Protein AF-N9TD58-F1 (afdb_monomer)

Sequence (56 aa):
MAAQTDATSVKLVVVGDGAVGKTCLLICYTTNEFPKDYVPTVFDNYMAPMTVDGKP

Mean predicted aligned error: 9.12 Å

Solvent-accessible surface area (backbone atoms only — not comparable to full-atom values): 4224 Å² total; per-residue (Å²): 135,82,78,80,78,70,70,73,86,77,90,85,84,89,84,80,69,84,91,75,45,68,66,51,53,55,44,27,73,71,68,76,46,78,74,87,69,90,73,84,82,89,79,85,90,84,87,72,94,64,70,55,97,91,40,89

Nearest PDB structures (foldseek):
  1x1s-assembly1_A  TM=8.406E-01  e=4.500E-02  Mus musculus

pLDDT: mean 74.39, std 12.02, range [38.0, 87.94]

Radius of gyration: 14.83 Å; Cα contacts (8 Å, |Δi|>4): 24; chains: 1; bounding box: 33×22×43 Å

Structure (mmCIF, N/CA/C/O backbone):
data_AF-N9TD58-F1
#
_entry.id   AF-N9TD58-F1
#
loop_
_atom_site.group_PDB
_atom_site.id
_atom_site.type_symbol
_atom_site.label_atom_id
_atom_site.label_alt_id
_atom_site.label_comp_id
_atom_site.label_asym_id
_atom_site.label_entity_id
_atom_site.label_seq_id
_atom_site.pdbx_PDB_ins_code
_atom_site.Cartn_x
_atom_site.Cartn_y
_atom_site.Cartn_z
_atom_site.occupancy
_atom_site.B_iso_or_equiv
_atom_site.auth_seq_id
_atom_site.auth_comp_id
_atom_site.auth_asym_id
_atom_site.auth_atom_id
_atom_site.pdbx_PDB_model_num
ATOM 1 N N . MET A 1 1 ? -23.772 -6.772 30.318 1.00 44.34 1 MET A N 1
ATOM 2 C CA . MET A 1 1 ? -23.378 -7.936 29.500 1.00 44.34 1 MET A CA 1
ATOM 3 C C . MET A 1 1 ? -22.618 -7.383 28.305 1.00 44.34 1 MET A C 1
ATOM 5 O O . MET A 1 1 ? -23.242 -6.914 27.367 1.00 44.34 1 MET A O 1
ATOM 9 N N . ALA A 1 2 ? -21.297 -7.238 28.437 1.00 38.00 2 ALA A N 1
ATOM 10 C CA . ALA A 1 2 ? -20.462 -6.613 27.415 1.00 38.00 2 ALA A CA 1
ATOM 11 C C . ALA A 1 2 ? -20.354 -7.575 26.229 1.00 38.00 2 ALA A C 1
ATOM 13 O O . ALA A 1 2 ? -19.891 -8.700 26.400 1.00 38.00 2 ALA A O 1
ATOM 14 N N . ALA A 1 3 ? -20.839 -7.159 25.060 1.00 54.25 3 ALA A N 1
ATOM 15 C CA . ALA A 1 3 ? -20.578 -7.879 23.827 1.00 54.25 3 ALA A CA 1
ATOM 16 C C . ALA A 1 3 ? -19.072 -7.798 23.570 1.00 54.25 3 ALA A C 1
ATOM 18 O O . ALA A 1 3 ? -18.521 -6.713 23.397 1.00 54.25 3 ALA A O 1
ATOM 19 N N . GLN A 1 4 ? -18.411 -8.946 23.621 1.00 48.69 4 GLN A N 1
ATOM 20 C CA . GLN A 1 4 ? -17.039 -9.103 23.181 1.00 48.69 4 GLN A CA 1
ATOM 21 C C . GLN A 1 4 ? -17.032 -8.836 21.673 1.00 48.69 4 GLN A C 1
ATOM 23 O O . GLN A 1 4 ? -17.471 -9.669 20.886 1.00 48.69 4 GLN A O 1
ATOM 28 N N . THR A 1 5 ? -16.660 -7.622 21.271 1.00 58.00 5 THR A N 1
ATOM 29 C CA . THR A 1 5 ? -16.401 -7.296 19.867 1.00 58.00 5 THR A CA 1
ATOM 30 C C . THR A 1 5 ? -15.122 -8.016 19.476 1.00 58.00 5 THR A C 1
ATOM 32 O O . THR A 1 5 ? -14.025 -7.538 19.756 1.00 58.00 5 THR A O 1
ATOM 35 N N . ASP A 1 6 ? -15.269 -9.209 18.904 1.00 60.88 6 ASP A N 1
ATOM 36 C CA . ASP A 1 6 ? -14.191 -9.885 18.195 1.00 60.88 6 ASP A CA 1
ATOM 37 C C . ASP A 1 6 ? -13.664 -8.935 17.118 1.00 60.88 6 ASP A C 1
ATOM 39 O O . ASP A 1 6 ? -14.382 -8.582 16.177 1.00 60.88 6 ASP A O 1
ATOM 43 N N . ALA A 1 7 ? -12.416 -8.492 17.285 1.00 67.00 7 ALA A N 1
ATOM 44 C CA . ALA A 1 7 ? -11.720 -7.697 16.288 1.00 67.00 7 ALA A CA 1
ATOM 45 C C . ALA A 1 7 ? -11.682 -8.510 14.989 1.00 67.00 7 ALA A C 1
ATOM 47 O O . ALA A 1 7 ? -10.998 -9.533 14.889 1.00 67.00 7 ALA A O 1
ATOM 48 N N . THR A 1 8 ? -12.476 -8.096 14.004 1.00 78.00 8 THR A N 1
ATOM 49 C CA . THR A 1 8 ? -12.622 -8.850 12.761 1.00 78.00 8 THR A CA 1
ATOM 50 C C . THR A 1 8 ? -11.391 -8.599 11.899 1.00 78.00 8 THR A C 1
ATOM 52 O O . THR A 1 8 ? -11.255 -7.555 11.269 1.00 78.00 8 THR A O 1
ATOM 55 N N . SER A 1 9 ? -10.464 -9.558 11.867 1.00 79.25 9 SER A N 1
ATOM 56 C CA . SER A 1 9 ? -9.282 -9.461 11.009 1.00 79.25 9 SER A CA 1
ATOM 57 C C . SER A 1 9 ? -9.676 -9.638 9.541 1.00 79.25 9 SER A C 1
ATOM 59 O O . SER A 1 9 ? -10.051 -10.738 9.124 1.00 79.25 9 SER A O 1
ATOM 61 N N . VAL A 1 10 ? -9.552 -8.580 8.742 1.00 83.06 10 VAL A N 1
ATOM 62 C CA . VAL A 1 10 ? -9.827 -8.617 7.301 1.00 83.06 10 VAL A CA 1
ATOM 63 C C . VAL A 1 10 ? -8.510 -8.645 6.529 1.00 83.06 10 VAL A C 1
ATOM 65 O O . VAL A 1 10 ? -7.650 -7.789 6.719 1.00 83.06 10 VAL A O 1
ATOM 68 N N . LYS A 1 11 ? -8.348 -9.627 5.635 1.00 85.19 11 LYS A N 1
ATOM 69 C CA . LYS A 1 11 ? -7.237 -9.662 4.672 1.00 85.19 11 LYS A CA 1
ATOM 70 C C . LYS A 1 11 ? -7.695 -9.023 3.369 1.00 85.19 11 LYS A C 1
ATOM 72 O O . LYS A 1 11 ? -8.589 -9.552 2.714 1.00 85.19 11 LYS A O 1
ATOM 77 N N . LEU A 1 12 ? -7.074 -7.909 2.995 1.00 84.75 12 LEU A N 1
ATOM 78 C CA . LEU A 1 12 ? -7.394 -7.168 1.779 1.00 84.75 12 LEU A CA 1
ATOM 79 C C . LEU A 1 12 ? -6.217 -7.237 0.801 1.00 84.75 12 LEU A C 1
ATOM 81 O O . LEU A 1 12 ? -5.076 -6.984 1.176 1.00 84.75 12 LEU A O 1
ATOM 85 N N . VAL A 1 13 ? -6.502 -7.593 -0.453 1.00 87.81 13 VAL A N 1
ATOM 86 C CA . VAL A 1 13 ? -5.512 -7.666 -1.536 1.00 87.81 13 VAL A CA 1
ATOM 87 C C . VAL A 1 13 ? -5.939 -6.707 -2.640 1.00 87.81 13 VAL A C 1
ATOM 89 O O . VAL A 1 13 ? -7.052 -6.811 -3.153 1.00 87.81 13 VAL A O 1
ATOM 92 N N . VAL A 1 14 ? -5.059 -5.773 -3.008 1.00 85.25 14 VAL A N 1
ATOM 93 C CA . VAL A 1 14 ? -5.314 -4.786 -4.067 1.00 85.25 14 VAL A CA 1
ATOM 94 C C . VAL A 1 14 ? -4.558 -5.190 -5.331 1.00 85.25 14 VAL A C 1
ATOM 96 O O . VAL A 1 14 ? -3.337 -5.332 -5.309 1.00 85.25 14 VAL A O 1
ATOM 99 N N . VAL A 1 15 ? -5.271 -5.337 -6.449 1.00 87.75 15 VAL A N 1
ATOM 100 C CA . VAL A 1 15 ? -4.710 -5.711 -7.760 1.00 87.75 15 VAL A CA 1
ATOM 101 C C . VAL A 1 15 ? -5.020 -4.649 -8.817 1.00 87.75 15 VAL A C 1
ATOM 103 O O . VAL A 1 15 ? -5.966 -3.882 -8.674 1.00 87.75 15 VAL A O 1
ATOM 106 N N . GLY A 1 16 ? -4.192 -4.567 -9.860 1.00 87.19 16 GLY A N 1
ATOM 107 C CA . GLY A 1 16 ? -4.341 -3.614 -10.966 1.00 87.19 16 GLY A CA 1
ATOM 108 C C . GLY A 1 16 ? -3.011 -3.351 -11.670 1.00 87.19 16 GLY A C 1
ATOM 109 O O . GLY A 1 16 ? -1.976 -3.855 -11.225 1.00 87.19 16 GLY A O 1
ATOM 110 N N . ASP A 1 17 ? -3.015 -2.513 -12.702 1.00 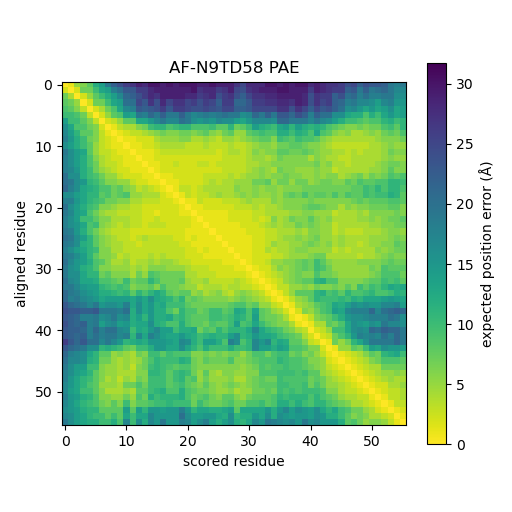87.44 17 ASP A N 1
ATOM 111 C CA . ASP A 1 17 ? -1.836 -2.259 -13.538 1.00 87.44 17 ASP A CA 1
ATOM 112 C C . ASP A 1 17 ? -0.672 -1.598 -12.782 1.00 87.44 17 ASP A C 1
ATOM 114 O O . ASP A 1 17 ? -0.822 -1.038 -11.687 1.00 87.44 17 ASP A O 1
ATOM 118 N N . GLY A 1 18 ? 0.530 -1.687 -13.350 1.00 83.56 18 GLY A N 1
ATOM 119 C CA . GLY A 1 18 ? 1.700 -0.982 -12.829 1.00 83.56 18 GLY A CA 1
ATOM 120 C C . GLY A 1 18 ? 1.458 0.530 -12.758 1.00 83.56 18 GLY A C 1
ATOM 121 O O . GLY A 1 18 ? 0.717 1.083 -13.562 1.00 83.56 18 GLY A O 1
ATOM 122 N N . ALA A 1 19 ? 2.070 1.202 -11.780 1.00 80.50 19 ALA A N 1
ATOM 123 C CA . ALA A 1 19 ? 2.023 2.661 -11.617 1.00 80.50 19 ALA A CA 1
ATOM 124 C C . ALA A 1 19 ? 0.632 3.314 -11.407 1.00 80.50 19 ALA A C 1
ATOM 126 O O . ALA A 1 19 ? 0.5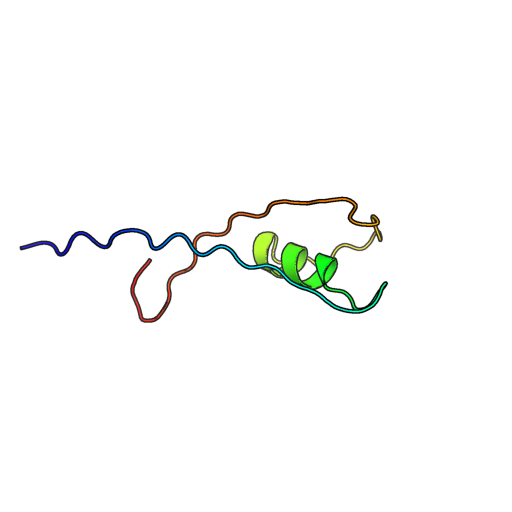60 4.530 -11.273 1.00 80.50 19 ALA A O 1
ATOM 127 N N . VAL A 1 20 ? -0.461 2.553 -11.254 1.00 86.62 20 VAL A N 1
ATOM 128 C CA . VAL A 1 20 ? -1.808 3.109 -10.963 1.00 86.62 20 VAL A CA 1
ATOM 129 C C . VAL A 1 20 ? -1.991 3.634 -9.527 1.00 86.62 20 VAL A C 1
ATOM 131 O O . VAL A 1 20 ? -3.078 4.063 -9.159 1.00 86.62 20 VAL A O 1
ATOM 134 N N . GLY A 1 21 ? -0.952 3.577 -8.685 1.00 85.94 21 GLY A N 1
ATOM 135 C CA . GLY A 1 21 ? -0.974 4.180 -7.346 1.00 85.94 21 GLY A CA 1
ATOM 136 C C . GLY A 1 21 ? -1.513 3.308 -6.203 1.00 85.94 21 GLY A C 1
ATOM 137 O O . GLY A 1 21 ? -1.761 3.838 -5.126 1.00 85.94 21 GLY A O 1
ATOM 138 N N . LYS A 1 22 ? -1.647 1.984 -6.373 1.00 87.94 22 LYS A N 1
ATOM 139 C CA . LYS A 1 22 ? -2.120 1.057 -5.311 1.00 87.94 22 LYS A CA 1
ATOM 140 C C . LYS A 1 22 ? -1.328 1.181 -4.004 1.00 87.94 22 LYS A C 1
ATOM 142 O O . LYS A 1 22 ? -1.904 1.273 -2.928 1.00 87.94 22 LYS A O 1
ATOM 147 N N . THR A 1 23 ? -0.004 1.213 -4.109 1.00 84.38 23 THR A N 1
ATOM 148 C CA . THR A 1 23 ? 0.895 1.374 -2.961 1.00 84.38 23 THR A CA 1
ATOM 149 C C . THR A 1 23 ? 0.712 2.731 -2.309 1.00 84.38 23 THR A C 1
ATOM 151 O O . THR A 1 23 ? 0.623 2.831 -1.093 1.00 84.38 23 THR A O 1
ATOM 154 N N . CYS A 1 24 ? 0.598 3.774 -3.128 1.00 83.88 24 CYS A N 1
ATOM 155 C CA . CYS A 1 24 ? 0.403 5.128 -2.644 1.00 83.88 24 CYS A CA 1
ATOM 156 C C . CYS A 1 24 ? -0.910 5.257 -1.857 1.00 83.88 24 CYS A C 1
ATOM 158 O O . CYS A 1 24 ? -0.932 5.861 -0.793 1.00 83.88 24 CYS A O 1
ATOM 160 N N . LEU A 1 25 ? -1.976 4.598 -2.324 1.00 86.00 25 LEU A N 1
ATOM 161 C CA . LEU A 1 25 ? -3.250 4.515 -1.614 1.00 86.00 25 LEU A CA 1
ATOM 162 C C . LEU A 1 25 ? -3.101 3.863 -0.227 1.00 86.00 25 LEU A C 1
ATOM 164 O O . LEU A 1 25 ? -3.590 4.412 0.756 1.00 86.00 25 LEU A O 1
ATOM 168 N N . LEU A 1 26 ? -2.417 2.716 -0.141 1.00 83.94 26 LEU A N 1
ATOM 169 C CA . LEU A 1 26 ? -2.197 1.990 1.120 1.00 83.94 26 LEU A CA 1
ATOM 170 C C . LEU A 1 26 ? -1.305 2.771 2.098 1.00 83.94 26 LEU A C 1
ATOM 172 O O . LEU A 1 26 ? -1.589 2.817 3.295 1.00 83.94 26 LEU A O 1
ATOM 176 N N . ILE A 1 27 ? -0.253 3.421 1.593 1.00 83.38 27 ILE A N 1
ATOM 177 C CA . ILE A 1 27 ? 0.627 4.274 2.398 1.00 83.38 27 ILE A CA 1
ATOM 178 C C . ILE A 1 27 ? -0.163 5.470 2.930 1.00 83.38 27 ILE A C 1
ATOM 180 O O . ILE A 1 27 ? -0.246 5.631 4.140 1.00 83.38 27 ILE A O 1
ATOM 184 N N . CYS A 1 28 ? -0.844 6.233 2.070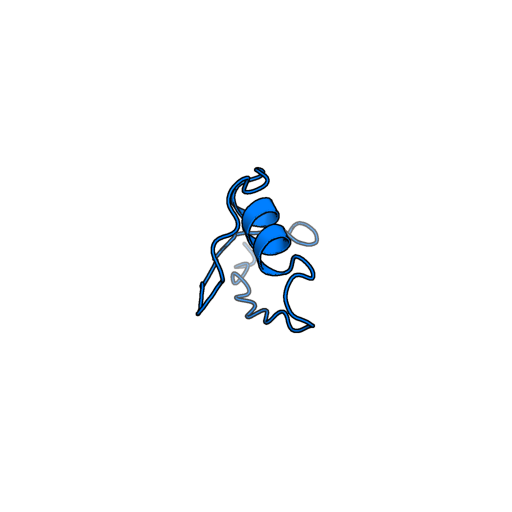 1.00 84.12 28 CYS A N 1
ATOM 185 C CA . CYS A 1 28 ? -1.676 7.362 2.498 1.00 84.12 28 CYS A CA 1
ATOM 186 C C . CYS A 1 28 ? -2.710 6.960 3.554 1.00 84.12 28 CYS A C 1
ATOM 188 O O . CYS A 1 28 ? -2.940 7.705 4.501 1.00 84.12 28 CYS A O 1
ATOM 190 N N . TYR A 1 29 ? -3.328 5.785 3.406 1.00 83.81 29 TYR A N 1
ATOM 191 C CA . TYR A 1 29 ? -4.316 5.289 4.360 1.00 83.81 29 TYR A CA 1
ATOM 192 C C . TYR A 1 29 ? -3.718 5.012 5.749 1.00 83.81 29 TYR A C 1
ATOM 194 O O . TYR A 1 29 ? -4.387 5.206 6.760 1.00 83.81 29 TYR A O 1
ATOM 202 N N . THR A 1 30 ? -2.460 4.573 5.811 1.00 80.94 30 THR A N 1
ATOM 203 C CA . THR A 1 30 ? -1.798 4.195 7.070 1.00 80.94 30 THR A CA 1
ATOM 204 C C . THR A 1 30 ? -1.021 5.339 7.712 1.00 80.94 30 THR A C 1
ATOM 206 O O . THR A 1 30 ? -0.996 5.446 8.936 1.00 80.94 30 THR A O 1
ATOM 209 N N . THR A 1 31 ? -0.400 6.207 6.914 1.00 80.69 31 THR A N 1
ATOM 210 C CA . THR A 1 31 ? 0.482 7.282 7.392 1.00 80.69 31 THR A CA 1
ATOM 211 C C . THR A 1 31 ? -0.161 8.664 7.339 1.00 80.69 31 THR A C 1
ATOM 213 O O . THR A 1 31 ? 0.388 9.599 7.915 1.00 80.69 31 THR A O 1
ATOM 216 N N . ASN A 1 32 ? -1.316 8.816 6.677 1.00 79.50 32 ASN A N 1
ATOM 217 C CA . ASN A 1 32 ? -1.926 10.111 6.342 1.00 79.50 32 ASN A CA 1
ATOM 218 C C . ASN A 1 32 ? -0.997 11.056 5.548 1.00 79.50 32 ASN A C 1
ATOM 220 O O . ASN A 1 32 ? -1.248 12.259 5.485 1.00 79.50 32 ASN A O 1
ATOM 224 N N . GLU A 1 33 ? 0.055 10.533 4.909 1.00 79.00 33 GLU A N 1
ATOM 225 C CA . GLU A 1 33 ? 0.985 11.305 4.083 1.00 79.00 33 GLU A CA 1
ATOM 226 C C . GLU A 1 33 ? 1.183 10.642 2.717 1.00 79.00 33 GLU A C 1
ATOM 228 O O . GLU A 1 33 ? 1.284 9.419 2.605 1.00 79.00 33 GLU A O 1
ATOM 233 N N . PHE A 1 34 ? 1.266 11.468 1.671 1.00 77.62 34 PHE A N 1
ATOM 234 C CA . PHE A 1 34 ? 1.546 10.999 0.321 1.00 77.62 34 PHE A CA 1
ATOM 235 C C . PHE A 1 34 ? 3.057 10.788 0.125 1.00 77.62 34 PHE A C 1
ATOM 237 O O . PHE A 1 34 ? 3.818 11.755 0.242 1.00 77.62 34 PHE A O 1
ATOM 244 N N . PRO A 1 35 ? 3.520 9.566 -0.201 1.00 73.06 35 PRO A N 1
ATOM 245 C CA . PRO A 1 35 ? 4.931 9.299 -0.447 1.00 73.06 35 PRO A CA 1
ATOM 246 C C . PRO A 1 35 ? 5.426 10.102 -1.655 1.00 73.06 35 PRO A C 1
ATOM 248 O O . PRO A 1 35 ? 4.880 10.010 -2.754 1.00 73.06 35 PRO A O 1
ATOM 251 N N . LYS A 1 36 ? 6.473 10.905 -1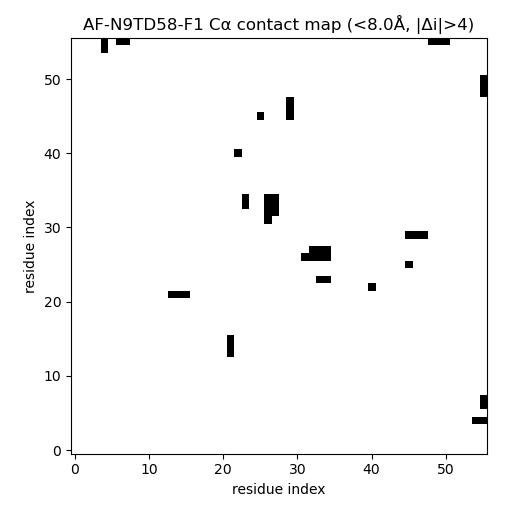.445 1.00 70.50 36 LYS A N 1
ATOM 252 C CA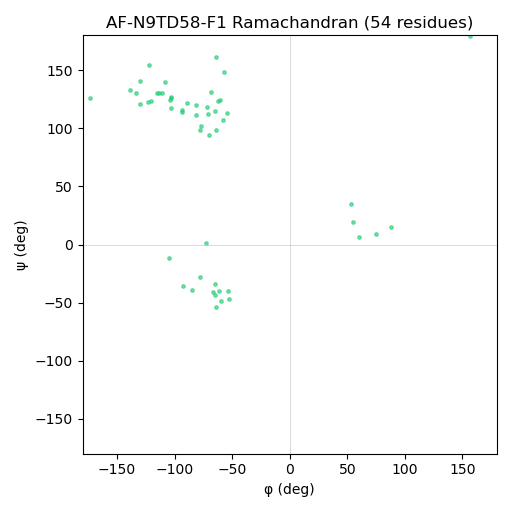 . LYS A 1 36 ? 7.104 11.716 -2.501 1.00 70.50 36 LYS A CA 1
ATOM 253 C C . LYS A 1 36 ? 8.019 10.888 -3.400 1.00 70.50 36 LYS A C 1
ATOM 255 O O . LYS A 1 36 ? 8.163 11.207 -4.577 1.00 70.50 36 LYS A O 1
ATOM 260 N N . ASP A 1 37 ? 8.577 9.812 -2.853 1.00 72.62 37 ASP A N 1
ATOM 261 C CA . ASP A 1 37 ? 9.486 8.919 -3.555 1.00 72.62 37 ASP A CA 1
ATOM 262 C C . ASP A 1 37 ? 8.761 7.635 -3.965 1.00 72.62 37 ASP A C 1
ATOM 264 O O . ASP A 1 37 ? 8.150 6.941 -3.147 1.00 72.62 37 ASP A O 1
ATOM 268 N N . TYR A 1 38 ? 8.824 7.312 -5.257 1.00 61.25 38 TYR A N 1
ATOM 269 C CA . TYR A 1 38 ? 8.263 6.074 -5.786 1.00 61.25 38 TYR A CA 1
ATOM 270 C C . TYR A 1 38 ? 9.203 4.908 -5.473 1.00 61.25 38 TYR A C 1
ATOM 272 O O . TYR A 1 38 ? 10.181 4.678 -6.184 1.00 61.25 38 TYR A O 1
ATOM 280 N N . VAL A 1 39 ? 8.897 4.158 -4.415 1.00 64.19 39 VAL A N 1
ATOM 281 C CA . VAL A 1 39 ? 9.551 2.877 -4.124 1.00 64.19 39 VAL A CA 1
ATOM 282 C C . VAL A 1 39 ? 8.698 1.753 -4.732 1.00 64.19 39 VAL A C 1
ATOM 284 O O . VAL A 1 39 ? 7.556 1.562 -4.304 1.00 64.19 39 VAL A O 1
ATOM 287 N N . PRO A 1 40 ? 9.195 1.015 -5.747 1.00 61.47 40 PRO A N 1
ATOM 288 C CA . PRO A 1 40 ? 8.463 -0.099 -6.340 1.00 61.47 40 PRO A CA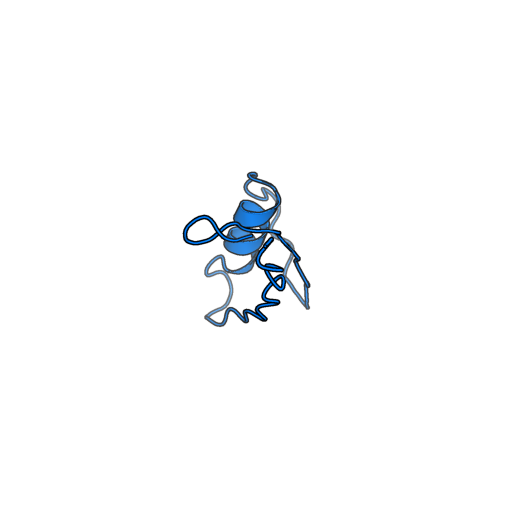 1
ATOM 289 C C . PRO A 1 40 ? 8.188 -1.185 -5.298 1.00 61.47 40 PRO A C 1
ATOM 291 O O . PRO A 1 40 ? 9.102 -1.710 -4.665 1.00 61.47 40 PRO A O 1
ATOM 294 N N . THR A 1 41 ? 6.920 -1.538 -5.130 1.00 63.75 41 THR A N 1
ATOM 295 C CA . THR A 1 41 ? 6.479 -2.492 -4.109 1.00 63.75 41 THR A CA 1
ATOM 296 C C . THR A 1 41 ? 6.708 -3.912 -4.596 1.00 63.75 41 THR A C 1
ATOM 298 O O . THR A 1 41 ? 6.034 -4.362 -5.522 1.00 63.75 41 THR A O 1
ATOM 301 N N . VAL A 1 42 ? 7.653 -4.623 -3.979 1.00 56.72 42 VAL A N 1
ATOM 302 C CA . VAL A 1 42 ? 7.849 -6.058 -4.242 1.00 56.72 42 VAL A CA 1
ATOM 303 C C . VAL A 1 42 ? 6.892 -6.882 -3.374 1.00 56.72 42 VAL A C 1
ATOM 305 O O . VAL A 1 42 ? 6.310 -7.837 -3.878 1.00 56.72 42 VAL A O 1
ATOM 308 N N . PHE A 1 43 ? 6.671 -6.482 -2.112 1.00 54.00 43 PHE A N 1
ATOM 309 C CA . PHE A 1 43 ? 5.624 -6.982 -1.207 1.00 54.00 43 PHE A CA 1
ATOM 310 C C . PHE A 1 43 ? 5.630 -6.142 0.087 1.00 54.00 43 PHE A C 1
ATOM 312 O O . PHE A 1 43 ? 6.676 -6.066 0.721 1.00 54.00 43 PHE A O 1
ATOM 319 N N . ASP A 1 44 ? 4.500 -5.562 0.507 1.00 67.25 44 ASP A N 1
ATOM 320 C CA . ASP A 1 44 ? 4.369 -4.863 1.799 1.00 67.25 44 ASP A CA 1
ATOM 321 C C . ASP A 1 44 ? 3.075 -5.297 2.507 1.00 67.25 44 ASP A C 1
ATOM 323 O O . ASP A 1 44 ? 2.002 -5.315 1.902 1.00 67.25 44 ASP A O 1
ATOM 327 N N . ASN A 1 45 ? 3.174 -5.666 3.790 1.00 69.44 45 ASN A N 1
ATOM 328 C CA . ASN A 1 45 ? 2.020 -5.972 4.639 1.00 69.44 45 ASN A CA 1
ATOM 329 C C . ASN A 1 45 ? 1.752 -4.789 5.568 1.00 69.44 45 ASN A C 1
ATOM 331 O O . ASN A 1 45 ? 2.572 -4.479 6.431 1.00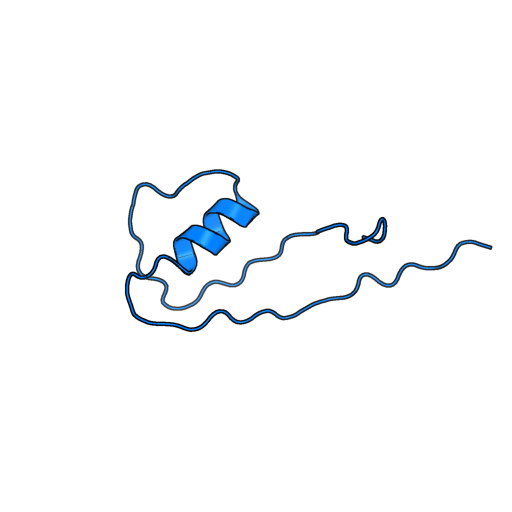 69.44 45 ASN A O 1
ATOM 335 N N . TYR A 1 46 ? 0.580 -4.176 5.427 1.00 72.69 46 TYR A N 1
ATOM 336 C CA . TYR A 1 46 ? 0.135 -3.081 6.281 1.00 72.69 46 TYR A CA 1
ATOM 337 C C . TYR A 1 46 ? -0.991 -3.548 7.206 1.00 72.69 46 TYR A C 1
ATOM 339 O O . TYR A 1 46 ? -1.881 -4.287 6.784 1.00 72.69 46 TYR A O 1
ATOM 347 N N . MET A 1 47 ? -0.967 -3.098 8.462 1.00 71.31 47 MET A N 1
ATOM 348 C CA . MET A 1 47 ? -2.041 -3.320 9.430 1.00 71.31 47 MET A CA 1
ATOM 349 C C . MET A 1 47 ? -2.517 -1.964 9.941 1.00 71.31 47 MET A C 1
ATOM 351 O O . MET A 1 47 ? -1.723 -1.188 10.467 1.00 71.31 47 MET A O 1
ATOM 355 N N . ALA A 1 48 ? -3.808 -1.686 9.783 1.00 75.12 48 ALA A N 1
ATOM 356 C CA . ALA A 1 48 ? -4.442 -0.480 10.293 1.00 75.12 48 ALA A CA 1
ATOM 357 C C . ALA A 1 48 ? -5.705 -0.878 11.067 1.00 75.12 48 ALA A C 1
ATOM 359 O O . ALA A 1 48 ? -6.578 -1.524 10.483 1.00 75.12 48 ALA A O 1
ATOM 360 N N . PRO A 1 49 ? -5.816 -0.543 12.363 1.00 79.50 49 PRO A N 1
ATOM 361 C CA . PRO A 1 49 ? -7.077 -0.684 13.078 1.00 79.50 49 PRO A CA 1
ATOM 362 C C . PRO A 1 49 ? -8.082 0.333 12.523 1.00 79.50 49 PRO A C 1
ATOM 364 O O . PRO A 1 49 ? -7.753 1.513 12.391 1.00 79.50 49 PRO A O 1
ATOM 367 N N . MET A 1 50 ? -9.298 -0.109 12.195 1.00 76.94 50 MET A N 1
ATOM 368 C CA . MET A 1 50 ? -10.346 0.766 11.667 1.00 76.94 50 MET A CA 1
ATOM 369 C C . MET A 1 50 ? -11.697 0.430 12.291 1.00 76.94 50 MET A C 1
ATOM 371 O O . MET A 1 50 ? -12.103 -0.725 12.319 1.00 76.94 50 MET A O 1
ATOM 375 N N . THR A 1 51 ? -12.413 1.455 12.742 1.00 81.56 51 THR A N 1
ATOM 376 C CA . THR A 1 51 ? -13.765 1.295 13.279 1.00 81.56 51 THR A CA 1
ATOM 377 C C . THR A 1 51 ? -14.780 1.412 12.144 1.00 81.56 51 THR A C 1
ATOM 379 O O . THR A 1 51 ? -14.850 2.453 11.490 1.00 81.56 51 THR A O 1
ATOM 382 N N . VAL A 1 52 ? -15.596 0.380 11.930 1.00 79.50 52 VAL A N 1
ATOM 383 C CA . VAL A 1 52 ? -16.685 0.356 10.938 1.00 79.50 52 VAL A CA 1
ATOM 384 C C . VAL A 1 52 ? -18.016 0.229 11.664 1.00 79.50 52 VAL A C 1
ATOM 386 O O . VAL A 1 52 ? -18.170 -0.621 12.536 1.00 79.50 52 VAL A O 1
ATOM 389 N N . ASP A 1 53 ? -18.985 1.085 11.339 1.00 81.06 53 ASP A N 1
ATOM 390 C CA . ASP A 1 53 ? -20.328 1.063 11.945 1.00 81.06 53 ASP A CA 1
ATOM 391 C C . ASP A 1 53 ? -20.319 1.094 13.489 1.00 81.06 53 ASP A C 1
ATOM 393 O O . ASP A 1 53 ? -21.139 0.464 14.160 1.00 81.06 53 ASP A O 1
ATOM 397 N N . GLY A 1 54 ? -19.352 1.816 14.070 1.00 74.50 54 GLY A N 1
ATOM 398 C CA . GLY A 1 54 ? -19.170 1.920 15.521 1.00 74.50 54 GLY A CA 1
ATOM 399 C C . GLY A 1 54 ? -18.571 0.675 16.186 1.00 74.50 54 GLY A C 1
ATOM 400 O O . GLY A 1 54 ? -18.524 0.616 17.414 1.00 74.50 54 GLY A O 1
ATOM 401 N N . LYS A 1 55 ? -18.106 -0.306 15.403 1.00 68.88 55 LYS A N 1
ATOM 402 C CA . LYS A 1 55 ? -17.416 -1.512 15.874 1.00 68.88 55 LYS A CA 1
ATOM 403 C C . LYS A 1 55 ? -15.937 -1.472 15.455 1.00 68.88 55 LYS A C 1
ATOM 405 O O . LYS A 1 55 ? -15.677 -1.151 14.296 1.00 68.88 55 LYS A O 1
ATOM 410 N N . PRO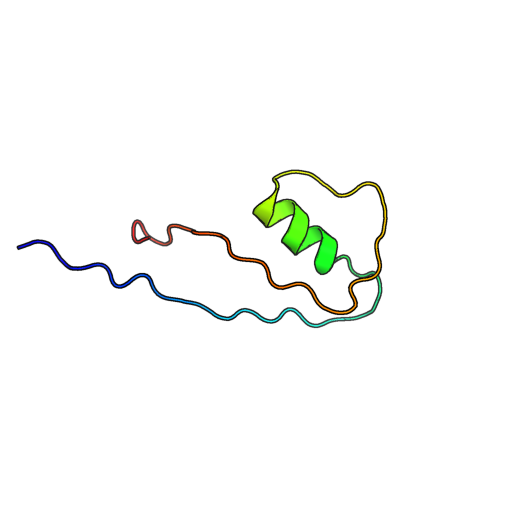 A 1 56 ? -14.995 -1.714 16.381 1.00 61.84 56 PRO A N 1
ATOM 411 C CA . PRO A 1 56 ? -13.558 -1.712 16.102 1.00 61.84 56 PRO A CA 1
ATOM 412 C C . PRO A 1 56 ? -13.092 -2.935 15.303 1.00 61.84 56 PRO A C 1
ATOM 414 O O . PRO A 1 56 ? -13.822 -3.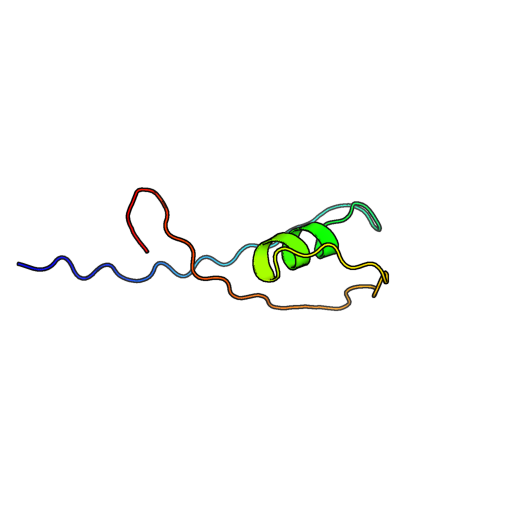955 15.280 1.00 61.84 56 PRO A O 1
#

InterPro domains:
  IPR001806 Small GTPase [PF00071] (11-55)
  IPR001806 Small GTPase [SM00174] (12-56)
  IPR003578 Small GTPase Rho [PTHR24072] (9-56)
  IPR027417 P-loop containing nucleoside triphosphate hydrolase [G3DSA:3.40.50.300] (6-56)
  IPR027417 P-loop containing nucleoside triphosphate hydrolase [SSF52540] (10-55)

Organism: NCBI:txid885318

Secondary structure (DSSP, 8-state):
-----------------TTSSHHHHHHHHHHSS--SS----S---------BTTB-

Foldseek 3Di:
DDPPQDQDDDDDDDDDDPPPCPVQVLCCVQPVDGDPDDDDPPDDDDDDRDQDPNGD